Protein AF-A0A3N1UVJ3-F1 (afdb_monomer_lite)

Structure (mmCIF, N/CA/C/O backbone):
data_AF-A0A3N1UVJ3-F1
#
_entry.id   AF-A0A3N1UVJ3-F1
#
loop_
_atom_site.group_PDB
_atom_site.id
_atom_site.type_symbol
_atom_site.label_atom_id
_atom_site.label_alt_id
_atom_site.label_comp_id
_atom_site.label_asym_id
_atom_site.label_entity_id
_atom_site.label_seq_id
_atom_site.pdbx_PDB_ins_code
_atom_site.Cartn_x
_atom_site.Cartn_y
_atom_site.Cartn_z
_atom_site.occupancy
_atom_site.B_iso_or_equiv
_atom_site.auth_seq_id
_atom_site.auth_comp_id
_atom_site.auth_asym_id
_atom_site.auth_atom_id
_atom_site.pdbx_PDB_model_num
ATOM 1 N N . MET A 1 1 ? -18.067 5.896 21.127 1.00 50.38 1 MET A N 1
ATOM 2 C CA . MET A 1 1 ? -16.835 6.515 20.596 1.00 50.38 1 MET A CA 1
ATOM 3 C C . MET A 1 1 ? -16.595 6.245 19.097 1.00 50.38 1 MET A C 1
ATOM 5 O O . MET A 1 1 ? -15.830 6.985 18.511 1.00 50.38 1 MET A O 1
ATOM 9 N N . CYS A 1 2 ? -17.280 5.303 18.424 1.00 52.75 2 CYS A N 1
ATOM 10 C CA . CYS A 1 2 ? -17.025 5.007 16.994 1.00 52.75 2 CYS A CA 1
ATOM 11 C C . CYS A 1 2 ? -17.752 5.918 15.978 1.00 52.75 2 CYS A C 1
ATOM 13 O O . CYS A 1 2 ? -17.207 6.204 14.919 1.00 52.75 2 CYS A O 1
ATOM 15 N N . LEU A 1 3 ? -18.955 6.414 16.302 1.00 53.66 3 LEU A N 1
ATOM 16 C CA . LEU A 1 3 ? -19.773 7.203 15.361 1.00 53.66 3 LEU A CA 1
ATOM 17 C C . LEU A 1 3 ? -19.158 8.568 15.009 1.00 53.66 3 LEU A C 1
ATOM 19 O O . LEU A 1 3 ? -19.314 9.032 13.888 1.00 53.66 3 LEU A O 1
ATOM 23 N N . ALA A 1 4 ? -18.429 9.188 15.943 1.00 60.25 4 ALA A N 1
ATOM 24 C CA . ALA A 1 4 ? -17.778 10.482 15.721 1.00 60.25 4 ALA A CA 1
ATOM 25 C C . ALA A 1 4 ? -16.608 10.407 14.723 1.00 60.25 4 ALA A C 1
ATOM 27 O O . ALA A 1 4 ? -16.226 11.424 14.158 1.00 60.25 4 ALA A O 1
ATOM 28 N N . LEU A 1 5 ? -16.059 9.208 14.501 1.00 60.69 5 LEU A N 1
ATOM 29 C CA . LEU A 1 5 ? -14.969 8.964 13.558 1.00 60.69 5 LEU A CA 1
ATOM 30 C C . LEU A 1 5 ? -15.482 8.510 12.183 1.00 60.69 5 LEU A C 1
ATOM 32 O O . LEU A 1 5 ? -14.681 8.288 11.292 1.00 60.69 5 LEU A O 1
ATOM 36 N N . GLY A 1 6 ? -16.795 8.350 11.983 1.00 65.56 6 GLY A N 1
ATOM 37 C CA . GLY A 1 6 ? -17.347 7.872 10.709 1.00 65.56 6 GLY A CA 1
ATOM 38 C C . GLY A 1 6 ? -17.174 6.369 10.455 1.00 65.56 6 GLY A C 1
ATOM 39 O O . GLY A 1 6 ? -17.475 5.904 9.361 1.00 65.56 6 GLY A O 1
ATOM 40 N N . VAL A 1 7 ? -16.735 5.589 11.453 1.00 67.25 7 VAL A N 1
ATOM 41 C CA . VAL A 1 7 ? -16.675 4.122 11.353 1.00 67.25 7 VAL A CA 1
ATOM 42 C C . VAL A 1 7 ? -18.076 3.540 11.590 1.00 67.25 7 VAL A C 1
ATOM 44 O O . VAL A 1 7 ? -18.653 3.789 12.660 1.00 67.25 7 VAL A O 1
ATOM 47 N N . PRO A 1 8 ? -18.634 2.743 10.655 1.00 73.94 8 PRO A N 1
ATOM 48 C CA . PRO A 1 8 ? -19.898 2.053 10.873 1.00 73.94 8 PRO A CA 1
ATOM 49 C C . PRO A 1 8 ? -19.848 1.189 12.134 1.00 73.94 8 PRO A C 1
ATOM 51 O O . PRO A 1 8 ? -18.866 0.502 12.417 1.00 73.94 8 PRO A O 1
ATOM 54 N N . ARG A 1 9 ? -20.929 1.213 12.918 1.00 70.75 9 ARG A N 1
ATOM 55 C CA . ARG A 1 9 ? -20.984 0.512 14.208 1.00 70.75 9 ARG A CA 1
ATOM 56 C C . ARG A 1 9 ? -20.730 -0.994 14.072 1.00 70.75 9 ARG A C 1
ATOM 58 O O . ARG A 1 9 ? -19.986 -1.537 14.881 1.00 70.75 9 ARG A O 1
ATOM 65 N N . ALA A 1 10 ? -21.325 -1.634 13.066 1.00 75.56 10 ALA A N 1
ATOM 66 C CA . ALA A 1 10 ? -21.161 -3.066 12.821 1.00 75.56 10 ALA A CA 1
ATOM 67 C C . ALA A 1 10 ? -19.687 -3.426 12.572 1.00 75.56 10 ALA A C 1
ATOM 69 O O . ALA A 1 10 ? -19.167 -4.360 13.176 1.00 75.56 10 ALA A O 1
ATOM 70 N N . ASP A 1 11 ? -18.990 -2.621 11.771 1.00 73.62 11 ASP A N 1
ATOM 71 C CA . ASP A 1 11 ? -17.579 -2.837 11.462 1.00 73.62 11 ASP A CA 1
ATOM 72 C C . ASP A 1 11 ? -16.703 -2.662 12.701 1.00 73.62 11 ASP A C 1
ATOM 74 O O . ASP A 1 11 ? -15.803 -3.463 12.945 1.00 73.62 11 ASP A O 1
ATOM 78 N N . ALA A 1 12 ? -16.982 -1.646 13.523 1.00 74.38 12 ALA A N 1
ATOM 79 C CA . ALA A 1 12 ? -16.279 -1.465 14.787 1.00 74.38 12 ALA A CA 1
ATOM 80 C C . ALA A 1 12 ? -16.514 -2.646 15.747 1.00 74.38 12 ALA A C 1
ATOM 82 O O . ALA A 1 12 ? -15.580 -3.084 16.410 1.00 74.38 12 ALA A O 1
ATOM 83 N N . GLU A 1 13 ? -17.732 -3.189 15.812 1.00 80.12 13 GLU A N 1
ATOM 84 C CA . GLU A 1 13 ? -18.063 -4.342 16.660 1.00 80.12 13 GLU A CA 1
ATOM 85 C C . GLU A 1 13 ? -17.366 -5.634 16.201 1.00 80.12 13 GLU A C 1
ATOM 87 O O . GLU A 1 13 ? -16.903 -6.405 17.044 1.00 80.12 13 GLU A O 1
ATOM 92 N N . VAL A 1 14 ? -17.234 -5.855 14.888 1.00 81.50 14 VAL A N 1
ATOM 93 C CA . VAL A 1 14 ? -16.449 -6.974 14.336 1.00 81.50 14 VAL A CA 1
ATOM 94 C C . VAL A 1 14 ? -14.973 -6.826 14.702 1.00 81.50 14 VAL A C 1
ATOM 96 O O . VAL A 1 14 ? -14.395 -7.746 15.273 1.00 81.50 14 VAL A O 1
ATOM 99 N N . ARG A 1 15 ? -14.386 -5.646 14.476 1.00 78.06 15 ARG A N 1
ATOM 100 C CA . ARG A 1 15 ? -12.969 -5.378 14.782 1.00 78.06 15 ARG A CA 1
ATOM 101 C C . ARG A 1 15 ? -12.670 -5.518 16.273 1.00 78.06 15 ARG A C 1
ATOM 103 O O . ARG A 1 15 ? -11.661 -6.096 16.653 1.00 78.06 15 ARG A O 1
ATOM 110 N N . ILE A 1 16 ? -13.573 -5.036 17.132 1.00 80.75 16 ILE A N 1
ATOM 111 C CA . ILE A 1 16 ? -13.477 -5.233 18.584 1.00 80.75 16 ILE A CA 1
ATOM 112 C C . ILE A 1 16 ? -13.495 -6.725 18.918 1.00 80.75 16 ILE A C 1
ATOM 114 O O . ILE A 1 16 ? -12.726 -7.152 19.769 1.00 80.75 16 ILE A O 1
ATOM 118 N N . ARG A 1 17 ? -14.343 -7.529 18.263 1.00 82.62 17 ARG A N 1
ATOM 119 C CA . ARG A 1 17 ? -14.408 -8.979 18.497 1.00 82.62 17 ARG A CA 1
ATOM 120 C C . ARG A 1 17 ? -13.105 -9.687 18.127 1.00 82.62 17 ARG A C 1
ATOM 122 O O . ARG A 1 17 ? -12.733 -10.614 18.835 1.00 82.62 17 ARG A O 1
ATOM 129 N N . GLU A 1 18 ? -12.428 -9.257 17.069 1.00 79.19 18 GLU A N 1
ATOM 130 C CA . GLU A 1 18 ? -11.148 -9.834 16.635 1.00 79.19 18 GLU A CA 1
ATOM 131 C C . GLU A 1 18 ? -10.025 -9.589 17.647 1.00 79.19 18 GLU A C 1
ATOM 133 O O . GLU A 1 18 ? -9.237 -10.491 17.915 1.00 79.19 18 GLU A O 1
ATOM 138 N N . VAL A 1 19 ? -9.981 -8.401 18.259 1.00 76.06 19 VAL A N 1
ATOM 139 C CA . VAL A 1 19 ? -8.975 -8.070 19.286 1.00 76.06 19 VAL A CA 1
ATOM 140 C C . VAL A 1 19 ? -9.409 -8.447 20.704 1.00 76.06 19 VAL A C 1
ATOM 142 O O . VAL A 1 19 ? -8.599 -8.404 21.624 1.00 76.06 19 VAL A O 1
ATOM 145 N N . ARG A 1 20 ? -10.675 -8.837 20.895 1.00 77.25 20 ARG A N 1
ATOM 146 C CA . ARG A 1 20 ? -11.257 -9.159 22.204 1.00 77.25 20 ARG A CA 1
ATOM 147 C C . ARG A 1 20 ? -10.496 -10.233 22.989 1.00 77.25 20 ARG A C 1
ATOM 149 O O . ARG A 1 20 ? -10.374 -10.032 24.190 1.00 77.25 20 ARG A O 1
ATOM 156 N N . PRO A 1 21 ? -9.968 -11.314 22.381 1.00 81.19 21 PRO A N 1
ATOM 157 C CA . PRO A 1 21 ? -9.174 -12.297 23.121 1.00 81.19 21 PRO A CA 1
ATOM 158 C C . PRO A 1 21 ? -7.925 -11.703 23.782 1.00 81.19 21 PRO A C 1
ATOM 160 O O . PRO A 1 21 ? -7.468 -12.222 24.788 1.00 81.19 21 PRO A O 1
ATOM 163 N N . LEU A 1 22 ? -7.393 -10.600 23.247 1.00 73.06 22 LEU A N 1
ATOM 164 C CA . LEU A 1 22 ? -6.241 -9.911 23.826 1.00 73.06 22 LEU A CA 1
ATOM 165 C C . LEU A 1 22 ? -6.631 -9.063 25.046 1.00 73.06 22 LEU A C 1
ATOM 167 O O . LEU A 1 22 ? -5.762 -8.651 25.800 1.00 73.06 22 LEU A O 1
ATOM 171 N N . PHE A 1 23 ? -7.923 -8.778 25.253 1.00 75.94 23 PHE A N 1
ATOM 172 C CA . PHE A 1 23 ? -8.385 -8.036 26.429 1.00 75.94 23 PHE A CA 1
ATOM 173 C C . PHE A 1 23 ? -8.403 -8.876 27.700 1.00 75.94 23 PHE A C 1
ATOM 175 O O . PHE A 1 23 ? -8.315 -8.304 28.782 1.00 75.94 23 PHE A O 1
ATOM 182 N N . ASP A 1 24 ? -8.486 -10.202 27.573 1.00 76.62 24 ASP A N 1
ATOM 183 C CA . ASP A 1 24 ? -8.491 -11.121 28.715 1.00 76.62 24 ASP A CA 1
ATOM 184 C C . ASP A 1 24 ? -7.123 -11.158 29.436 1.00 76.62 24 ASP A C 1
ATOM 186 O O . ASP A 1 24 ? -7.015 -11.721 30.521 1.00 76.62 24 ASP A O 1
ATOM 190 N N . GLU A 1 25 ? -6.089 -10.535 28.855 1.00 76.81 25 GLU A N 1
ATOM 191 C CA . GLU A 1 25 ? -4.755 -10.373 29.447 1.00 76.81 25 GLU A CA 1
ATOM 192 C C . GLU A 1 25 ? -4.622 -9.126 30.342 1.00 76.81 25 GLU A C 1
ATOM 194 O O . GLU A 1 25 ? -3.589 -8.967 30.991 1.00 76.81 25 GLU A O 1
ATOM 199 N N . PHE A 1 26 ? -5.634 -8.248 30.386 1.00 79.00 26 PHE A N 1
ATOM 200 C CA . PHE A 1 26 ? -5.579 -6.988 31.135 1.00 79.00 26 PHE A CA 1
ATOM 201 C C . PHE A 1 26 ? -6.476 -6.998 32.375 1.00 79.00 26 PHE A C 1
ATOM 203 O O . PHE A 1 26 ? -7.628 -7.435 32.348 1.00 79.00 26 PHE A O 1
ATOM 210 N N . GLU A 1 27 ? -5.966 -6.422 33.457 1.00 81.25 27 GLU A N 1
ATOM 211 C CA . GLU A 1 27 ? -6.641 -6.305 34.742 1.00 81.25 27 GLU A CA 1
ATOM 212 C C . GLU A 1 27 ? -7.490 -5.028 34.856 1.00 81.25 27 GLU A C 1
ATOM 214 O O . GLU A 1 27 ? -7.340 -4.027 34.138 1.00 81.25 27 GLU A O 1
ATOM 219 N N . ALA A 1 28 ? -8.400 -5.030 35.832 1.00 75.50 28 ALA A N 1
ATOM 220 C CA . ALA A 1 28 ? -9.220 -3.866 36.144 1.00 75.50 28 ALA A CA 1
ATOM 221 C C . ALA A 1 28 ? -8.346 -2.675 36.590 1.00 75.50 28 ALA A C 1
ATOM 223 O O . ALA A 1 28 ? -7.827 -2.640 37.701 1.00 75.50 28 ALA A O 1
ATOM 224 N N . GLY A 1 29 ? -8.230 -1.662 35.728 1.00 77.19 29 GLY A N 1
ATOM 225 C CA . GLY A 1 29 ? -7.403 -0.471 35.968 1.00 77.19 29 GLY A CA 1
ATOM 226 C C . GLY A 1 29 ? -6.459 -0.146 34.812 1.00 77.19 29 GLY A C 1
ATOM 227 O O . GLY A 1 29 ? -6.060 1.005 34.663 1.00 77.19 29 GLY A O 1
ATOM 228 N N . GLU A 1 30 ? -6.202 -1.103 33.921 1.00 83.19 30 GLU A N 1
ATOM 229 C CA . GLU A 1 30 ? -5.231 -0.991 32.823 1.00 83.19 30 GLU A CA 1
ATOM 230 C C . GLU A 1 30 ? -5.811 -0.359 31.544 1.00 83.19 30 GLU A C 1
ATOM 232 O O . GLU A 1 30 ? -5.543 -0.771 30.415 1.00 83.19 30 GLU A O 1
ATOM 237 N N . LYS A 1 31 ? -6.629 0.685 31.709 1.00 79.19 31 LYS A N 1
ATOM 238 C CA . LYS A 1 31 ? -7.362 1.327 30.603 1.00 79.19 31 LYS A CA 1
ATOM 239 C C . LYS A 1 31 ? -6.440 1.896 29.522 1.00 79.19 31 LYS A C 1
ATOM 241 O O . LYS A 1 31 ? -6.789 1.838 28.344 1.00 79.19 31 LYS A O 1
ATOM 246 N N . ASP A 1 32 ? -5.279 2.410 29.913 1.00 80.38 32 ASP A N 1
ATOM 247 C CA . ASP A 1 32 ? -4.315 3.003 28.983 1.00 80.38 32 ASP A CA 1
ATOM 248 C C . ASP A 1 32 ? -3.635 1.940 28.111 1.00 80.38 32 ASP A C 1
ATOM 250 O O . ASP A 1 32 ? -3.426 2.162 26.918 1.00 80.38 32 ASP A O 1
ATOM 254 N N . LEU A 1 33 ? -3.368 0.752 28.665 1.00 80.00 33 LEU A N 1
ATOM 255 C CA . LEU A 1 33 ? -2.811 -0.370 27.908 1.00 80.00 33 LEU A CA 1
ATOM 256 C C . LEU A 1 33 ? -3.832 -0.934 26.916 1.00 80.00 33 LEU A C 1
ATOM 258 O O . LEU A 1 33 ? -3.494 -1.182 25.759 1.00 80.00 33 LEU A O 1
ATOM 262 N N . VAL A 1 34 ? -5.102 -1.035 27.317 1.00 79.25 34 VAL A N 1
ATOM 263 C CA . VAL A 1 34 ? -6.198 -1.416 26.413 1.00 79.25 34 VAL A CA 1
ATOM 264 C C . VAL A 1 34 ? -6.377 -0.382 25.296 1.00 79.25 34 VAL A C 1
ATOM 266 O O . VAL A 1 34 ? -6.559 -0.748 24.134 1.00 79.25 34 VAL A O 1
ATOM 269 N N . ALA A 1 35 ? -6.294 0.915 25.607 1.00 79.06 35 ALA A N 1
ATOM 270 C CA . ALA A 1 35 ? -6.357 1.976 24.603 1.00 79.06 35 ALA A CA 1
ATOM 271 C C . ALA A 1 35 ? -5.181 1.903 23.614 1.00 79.06 35 ALA A C 1
ATOM 273 O O . ALA A 1 35 ? -5.386 2.030 22.404 1.00 79.06 35 ALA A O 1
ATOM 274 N N . MET A 1 36 ? -3.968 1.639 24.110 1.00 79.62 36 MET A N 1
ATOM 275 C CA . MET A 1 36 ? -2.786 1.410 23.280 1.00 79.62 36 MET A CA 1
ATOM 276 C C . MET A 1 36 ? -2.972 0.188 22.373 1.00 79.62 36 MET A C 1
ATOM 278 O O . MET A 1 36 ? -2.730 0.281 21.171 1.00 79.62 36 MET A O 1
ATOM 282 N N . LEU A 1 37 ? -3.474 -0.928 22.906 1.00 80.25 37 LEU A N 1
ATOM 283 C CA . LEU A 1 37 ? -3.744 -2.136 22.130 1.00 80.25 37 LEU A CA 1
ATOM 284 C C . LEU A 1 37 ? -4.784 -1.888 21.032 1.00 80.25 37 LEU A C 1
ATOM 286 O O . LEU A 1 37 ? -4.583 -2.296 19.894 1.00 80.25 37 LEU A O 1
ATOM 290 N N . LEU A 1 38 ? -5.873 -1.180 21.340 1.00 79.25 38 LEU A N 1
ATOM 291 C CA . LEU A 1 38 ? -6.895 -0.794 20.361 1.00 79.25 38 LEU A CA 1
ATOM 292 C C . LEU A 1 38 ? -6.324 0.088 19.240 1.00 79.25 38 LEU A C 1
ATOM 294 O O . LEU A 1 38 ? -6.723 -0.050 18.079 1.00 79.25 38 LEU A O 1
ATOM 298 N N . ALA A 1 39 ? -5.390 0.981 19.578 1.00 77.38 39 ALA A N 1
ATOM 299 C CA . ALA A 1 39 ? -4.698 1.828 18.613 1.00 77.38 39 ALA A CA 1
ATOM 300 C C . ALA A 1 39 ? -3.734 1.018 17.728 1.00 77.38 39 ALA A C 1
ATOM 302 O O . ALA A 1 39 ? -3.761 1.169 16.505 1.00 77.38 39 ALA A O 1
ATOM 303 N N . CYS A 1 40 ? -2.942 0.120 18.322 1.00 74.25 40 CYS A N 1
ATOM 304 C CA . CYS A 1 40 ? -2.034 -0.792 17.619 1.00 74.25 40 CYS A CA 1
ATOM 305 C C . CYS A 1 40 ? -2.774 -1.832 16.768 1.00 74.25 40 CYS A C 1
ATOM 307 O O . CYS A 1 40 ? -2.317 -2.177 15.686 1.00 74.25 40 CYS A O 1
ATOM 309 N N . GLY A 1 41 ? -3.928 -2.308 17.232 1.00 72.81 41 GLY A N 1
ATOM 310 C CA . GLY A 1 41 ? -4.832 -3.189 16.492 1.00 72.81 41 GLY A CA 1
ATOM 311 C C . GLY A 1 41 ? -5.676 -2.450 15.455 1.00 72.81 41 GLY A C 1
ATOM 312 O O . GLY A 1 41 ? -6.446 -3.074 14.729 1.00 72.81 41 GLY A O 1
ATOM 313 N N . HIS A 1 42 ? -5.541 -1.122 15.369 1.00 76.94 42 HIS A N 1
ATOM 314 C CA . HIS A 1 42 ? -6.137 -0.295 14.323 1.00 76.94 42 HIS A CA 1
ATOM 315 C C . HIS A 1 42 ? -7.671 -0.392 14.241 1.00 76.94 42 HIS A C 1
ATOM 317 O O . HIS A 1 42 ? -8.274 -0.199 13.184 1.00 76.94 42 HIS A O 1
ATOM 323 N N . VAL A 1 43 ? -8.317 -0.646 15.384 1.00 76.56 43 VAL A N 1
ATOM 324 C CA . VAL A 1 43 ? -9.761 -0.919 15.492 1.00 76.56 43 VAL A CA 1
ATOM 325 C C . VAL A 1 43 ? -10.607 0.257 14.997 1.00 76.56 43 VAL A C 1
ATOM 327 O O . VAL A 1 43 ? -11.651 0.066 14.370 1.00 76.56 43 VAL A O 1
ATOM 330 N N . PHE A 1 44 ? -10.130 1.481 15.227 1.00 76.31 44 PHE A N 1
ATOM 331 C CA . PHE A 1 44 ? -10.843 2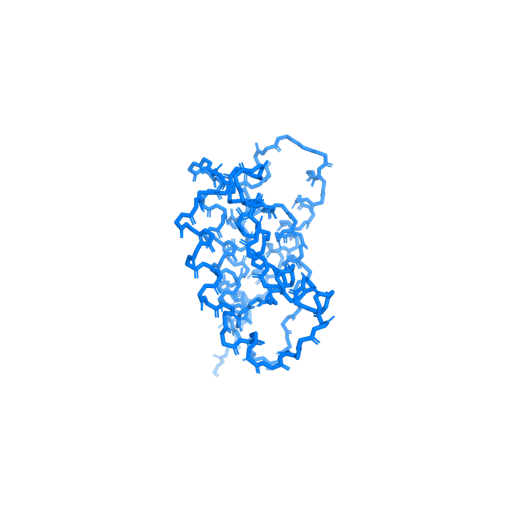.718 14.900 1.00 76.31 44 PHE A CA 1
ATOM 332 C C . PHE A 1 44 ? -10.342 3.415 13.628 1.00 76.31 44 PHE A C 1
ATOM 334 O O . PHE A 1 44 ? -10.645 4.587 13.420 1.00 76.31 44 PHE A O 1
ATOM 341 N N . VAL A 1 45 ? -9.590 2.718 12.768 1.00 77.38 45 VAL A N 1
ATOM 342 C CA . VAL A 1 45 ? -9.207 3.257 11.456 1.00 77.38 45 VAL A CA 1
ATOM 343 C C . VAL A 1 45 ? -10.434 3.351 10.548 1.00 77.38 45 VAL A C 1
ATOM 345 O O . VAL A 1 45 ? -11.209 2.400 10.424 1.00 77.38 45 VAL A O 1
ATOM 348 N N . VAL A 1 46 ? -10.610 4.509 9.917 1.00 77.25 46 VAL A N 1
ATOM 349 C CA . VAL A 1 46 ? -11.669 4.745 8.932 1.00 77.25 46 VAL A CA 1
ATOM 350 C C . VAL A 1 46 ? -11.162 4.291 7.575 1.00 77.25 46 VAL A C 1
ATOM 352 O O . VAL A 1 46 ? -10.117 4.755 7.118 1.00 77.25 46 VAL A O 1
ATOM 355 N N . ASP A 1 47 ? -11.901 3.386 6.944 1.00 81.00 47 ASP A N 1
ATOM 356 C CA . ASP A 1 47 ? -11.532 2.895 5.624 1.00 81.00 47 ASP A CA 1
ATOM 357 C C . ASP A 1 47 ? -11.819 3.984 4.590 1.00 81.00 47 ASP A C 1
ATOM 359 O O . ASP A 1 47 ? -12.917 4.546 4.536 1.00 81.00 47 ASP A O 1
ATOM 363 N N . ARG A 1 48 ? -10.820 4.299 3.769 1.00 84.69 48 ARG A N 1
ATOM 364 C CA . ARG A 1 48 ? -10.989 5.213 2.648 1.00 84.69 48 ARG A CA 1
ATOM 365 C C . ARG A 1 48 ? -11.626 4.451 1.496 1.00 84.69 48 ARG A C 1
ATOM 367 O O . ARG A 1 48 ? -11.104 3.429 1.054 1.00 84.69 48 ARG A O 1
ATOM 374 N N . VAL A 1 49 ? -12.725 4.987 0.973 1.00 85.62 49 VAL A N 1
ATOM 375 C CA . VAL A 1 49 ? -13.279 4.525 -0.302 1.00 85.62 49 VAL A CA 1
ATOM 376 C C . VAL A 1 49 ? -12.346 5.000 -1.410 1.00 85.62 49 VAL A C 1
ATOM 378 O O . VAL A 1 49 ? -12.095 6.199 -1.551 1.00 85.62 49 VAL A O 1
ATOM 381 N N . LEU A 1 50 ? -11.796 4.048 -2.153 1.00 87.88 50 LEU A N 1
ATOM 382 C CA . LEU A 1 50 ? -10.929 4.307 -3.293 1.00 87.88 50 LEU A CA 1
ATOM 383 C C . LEU A 1 50 ? -11.762 4.271 -4.574 1.00 87.88 50 LEU A C 1
ATOM 385 O O . LEU A 1 50 ? -12.777 3.581 -4.647 1.00 87.88 50 LEU A O 1
ATOM 389 N N . ASP A 1 51 ? -11.338 5.028 -5.579 1.00 90.69 51 ASP A N 1
ATOM 390 C CA . ASP A 1 51 ? -11.859 4.863 -6.931 1.00 90.69 51 ASP A CA 1
ATOM 391 C C . ASP A 1 51 ? -11.257 3.607 -7.586 1.00 90.69 51 ASP A C 1
ATOM 393 O O . ASP A 1 51 ? -10.342 2.979 -7.050 1.00 90.69 51 ASP A O 1
ATOM 397 N N . GLY A 1 52 ? -11.742 3.231 -8.772 1.00 92.69 52 GLY A N 1
ATOM 398 C CA . GLY A 1 52 ? -11.274 2.011 -9.441 1.00 92.69 52 GLY A CA 1
ATOM 399 C C . GLY A 1 52 ? -9.761 1.987 -9.713 1.00 92.69 52 GLY A C 1
ATOM 400 O O . GLY A 1 52 ? -9.155 0.915 -9.727 1.00 92.69 52 GLY A O 1
ATOM 401 N N . ARG A 1 53 ? -9.120 3.156 -9.887 1.00 93.44 53 ARG A N 1
ATOM 402 C CA . ARG A 1 53 ? -7.656 3.250 -10.010 1.00 93.44 53 ARG A CA 1
ATOM 403 C C . ARG A 1 53 ? -6.985 2.959 -8.670 1.00 93.44 53 ARG A C 1
ATOM 405 O O . ARG A 1 53 ? -6.077 2.130 -8.622 1.00 93.44 53 ARG A O 1
ATOM 412 N N . GLY A 1 54 ? -7.427 3.614 -7.601 1.00 92.75 54 GLY A N 1
ATOM 413 C CA . GLY A 1 54 ? -6.906 3.422 -6.254 1.00 92.75 54 GLY A CA 1
ATOM 414 C C . GLY A 1 54 ? -7.068 1.984 -5.769 1.00 92.75 54 GLY A C 1
ATOM 415 O O . GLY A 1 54 ? -6.129 1.427 -5.205 1.00 92.75 54 GLY A O 1
ATOM 416 N N . GLU A 1 55 ? -8.202 1.339 -6.050 1.00 94.19 55 GLU A N 1
ATOM 417 C CA . GLU A 1 55 ? -8.396 -0.084 -5.745 1.00 94.19 55 GLU A CA 1
ATOM 418 C C . GLU A 1 55 ? -7.396 -0.966 -6.492 1.00 94.19 55 GLU A C 1
ATOM 420 O O . GLU A 1 55 ? -6.749 -1.816 -5.885 1.00 94.19 55 GLU A O 1
ATOM 425 N N . ARG A 1 56 ? -7.172 -0.700 -7.781 1.00 96.25 56 ARG A N 1
ATOM 426 C CA . ARG A 1 56 ? -6.193 -1.453 -8.570 1.00 96.25 56 ARG A CA 1
ATOM 427 C C . ARG A 1 56 ? -4.766 -1.288 -8.049 1.00 96.25 56 ARG A C 1
ATOM 429 O O . ARG A 1 56 ? -4.019 -2.263 -7.995 1.00 96.25 56 ARG A O 1
ATOM 436 N N . ILE A 1 57 ? -4.378 -0.075 -7.656 1.00 96.19 57 ILE A N 1
ATOM 437 C CA . ILE A 1 57 ? -3.070 0.175 -7.036 1.00 96.19 57 ILE A CA 1
ATOM 438 C C . ILE A 1 57 ? -2.976 -0.576 -5.701 1.00 96.19 57 ILE A C 1
ATOM 440 O O . ILE A 1 57 ? -1.972 -1.238 -5.445 1.00 96.19 57 ILE A O 1
ATOM 444 N N . ARG A 1 58 ? -4.024 -0.526 -4.868 1.00 94.50 58 ARG A N 1
ATOM 445 C CA . ARG A 1 58 ? -4.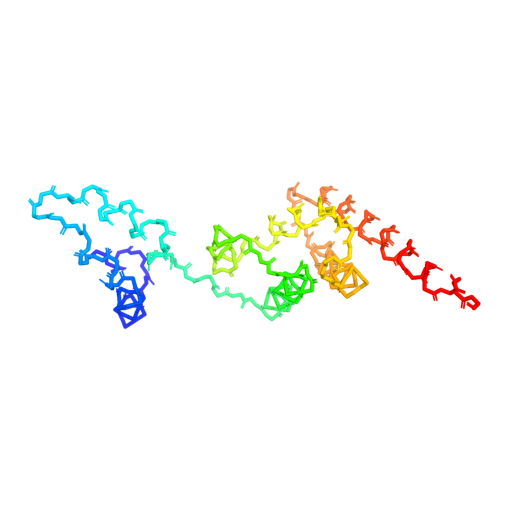091 -1.258 -3.595 1.00 94.50 58 ARG A CA 1
ATOM 446 C C . ARG A 1 58 ? -3.874 -2.758 -3.801 1.00 94.50 58 ARG A C 1
ATOM 448 O O . ARG A 1 58 ? -3.069 -3.342 -3.081 1.00 94.50 58 ARG A O 1
ATOM 455 N N . ASP A 1 59 ? -4.523 -3.354 -4.794 1.00 94.81 59 ASP A N 1
ATOM 456 C CA . ASP A 1 59 ? -4.418 -4.786 -5.091 1.00 94.81 59 ASP A CA 1
ATOM 457 C C . ASP A 1 59 ? -3.024 -5.175 -5.610 1.00 94.81 59 ASP A C 1
ATOM 459 O O . ASP A 1 59 ? -2.483 -6.222 -5.242 1.00 94.81 59 ASP A O 1
ATOM 463 N N . LEU A 1 60 ? -2.391 -4.315 -6.416 1.00 97.31 60 LEU A N 1
ATOM 464 C CA . LEU A 1 60 ? -1.005 -4.505 -6.861 1.00 97.31 60 LEU A CA 1
ATOM 465 C C . LEU A 1 60 ? -0.025 -4.431 -5.687 1.00 97.31 60 LEU A C 1
ATOM 467 O O . LEU A 1 60 ? 0.851 -5.284 -5.557 1.00 97.31 60 LEU A O 1
ATOM 471 N N . LEU A 1 61 ? -0.195 -3.455 -4.796 1.00 95.38 61 LEU A N 1
ATOM 472 C CA . LEU A 1 61 ? 0.631 -3.331 -3.595 1.00 95.38 61 LEU A CA 1
ATOM 473 C C . LEU A 1 61 ? 0.384 -4.495 -2.629 1.00 95.38 61 LEU A C 1
ATOM 475 O O . LEU A 1 61 ? 1.326 -5.000 -2.025 1.00 95.38 61 LEU A O 1
ATOM 479 N N . TRP A 1 62 ? -0.848 -4.990 -2.523 1.00 92.75 62 TRP A N 1
ATOM 480 C CA . TRP A 1 62 ? -1.144 -6.203 -1.765 1.00 92.75 62 TRP A CA 1
ATOM 481 C C . TRP A 1 62 ? -0.419 -7.417 -2.357 1.00 92.75 62 TRP A C 1
ATOM 483 O O . TRP A 1 62 ? 0.263 -8.147 -1.637 1.00 92.75 62 TRP A O 1
ATOM 493 N N . THR A 1 63 ? -0.490 -7.582 -3.681 1.00 94.06 63 THR A N 1
ATOM 494 C CA . THR A 1 63 ? 0.207 -8.640 -4.428 1.00 94.06 63 THR A CA 1
ATOM 495 C C . THR A 1 63 ? 1.715 -8.577 -4.206 1.00 94.06 63 THR A C 1
ATOM 497 O O . THR A 1 63 ? 2.330 -9.599 -3.902 1.00 94.06 63 THR A O 1
ATOM 500 N N . ALA A 1 64 ? 2.312 -7.383 -4.270 1.00 94.19 64 ALA A N 1
ATOM 501 C CA . ALA A 1 64 ? 3.717 -7.181 -3.939 1.00 94.19 64 ALA A CA 1
ATOM 502 C C . ALA A 1 64 ? 4.005 -7.615 -2.491 1.00 94.19 64 ALA A C 1
ATOM 504 O O . ALA A 1 64 ? 4.920 -8.396 -2.244 1.00 94.19 64 ALA A O 1
ATOM 505 N N . GLY A 1 65 ? 3.181 -7.207 -1.524 1.00 91.56 65 GLY A N 1
ATOM 506 C CA . GLY A 1 65 ? 3.303 -7.651 -0.134 1.00 91.56 65 GLY A CA 1
ATOM 507 C C . GLY A 1 65 ? 3.302 -9.178 0.006 1.00 91.56 65 GLY A C 1
ATOM 508 O O . GLY A 1 65 ? 4.179 -9.736 0.664 1.00 91.56 65 GLY A O 1
ATOM 509 N N . CYS A 1 66 ? 2.380 -9.874 -0.662 1.00 90.38 66 CYS A N 1
ATOM 510 C CA . CYS A 1 66 ? 2.344 -11.337 -0.689 1.00 90.38 66 CYS A CA 1
ATOM 511 C C . CYS A 1 66 ? 3.608 -11.937 -1.317 1.00 90.38 66 CYS A C 1
ATOM 513 O O . CYS A 1 66 ? 4.226 -12.812 -0.710 1.00 90.38 66 CYS A O 1
ATOM 515 N N . ALA A 1 67 ? 4.040 -11.430 -2.476 1.00 91.88 67 ALA A N 1
ATOM 516 C CA . ALA A 1 67 ? 5.253 -11.880 -3.155 1.00 91.88 67 ALA A CA 1
ATOM 517 C C . ALA A 1 67 ? 6.508 -11.666 -2.296 1.00 91.88 67 ALA A C 1
ATOM 519 O O . ALA A 1 67 ? 7.414 -12.492 -2.301 1.00 91.88 67 ALA A O 1
ATOM 520 N N . ARG A 1 68 ? 6.559 -10.610 -1.478 1.00 89.69 68 ARG A N 1
ATOM 521 C CA . ARG A 1 68 ? 7.647 -10.381 -0.515 1.00 89.69 68 ARG A CA 1
ATOM 522 C C . ARG A 1 68 ? 7.681 -11.415 0.627 1.00 89.69 68 ARG A C 1
ATOM 524 O O . ARG A 1 68 ? 8.710 -11.553 1.285 1.00 89.69 68 ARG A O 1
ATOM 531 N N . GLY A 1 69 ? 6.593 -12.155 0.856 1.00 87.25 69 GLY A N 1
ATOM 532 C CA . GLY A 1 69 ? 6.414 -13.048 2.007 1.00 87.25 69 GLY A CA 1
ATOM 533 C C . GLY A 1 69 ? 5.609 -12.424 3.152 1.00 87.25 69 GLY A C 1
ATOM 534 O O . GLY A 1 69 ? 5.744 -12.848 4.298 1.00 87.25 69 GLY A O 1
ATOM 535 N N . GLY A 1 70 ? 4.793 -11.413 2.849 1.00 82.38 70 GLY A N 1
ATOM 536 C CA . GLY A 1 70 ? 3.980 -10.656 3.795 1.00 82.38 70 GLY A CA 1
ATOM 537 C C . GLY A 1 70 ? 4.468 -9.219 3.983 1.00 82.38 70 GLY A C 1
ATOM 538 O O . GLY A 1 70 ? 5.520 -8.807 3.488 1.00 82.38 70 GLY A O 1
ATOM 539 N N . PHE A 1 71 ? 3.690 -8.444 4.733 1.00 76.00 71 PHE A N 1
ATOM 540 C CA . PHE A 1 71 ? 4.008 -7.068 5.105 1.00 76.00 71 PHE A CA 1
ATOM 541 C C . PHE A 1 71 ? 3.955 -6.900 6.631 1.00 76.00 71 PHE A C 1
ATOM 543 O O . PHE A 1 71 ? 3.231 -7.634 7.309 1.00 76.00 71 PHE A O 1
ATOM 550 N N . PRO A 1 72 ? 4.714 -5.945 7.200 1.00 71.50 72 PRO A N 1
ATOM 551 C CA . PRO A 1 72 ? 4.593 -5.592 8.610 1.00 71.50 72 PRO A CA 1
ATOM 552 C C . PRO A 1 72 ? 3.141 -5.265 8.978 1.00 71.50 72 PRO A C 1
ATOM 554 O O . PRO A 1 72 ? 2.500 -4.474 8.288 1.00 71.50 72 PRO A O 1
ATOM 557 N N . GLY A 1 73 ? 2.635 -5.809 10.092 1.00 67.12 73 GLY A N 1
ATOM 558 C CA . GLY A 1 73 ? 1.254 -5.573 10.547 1.00 67.12 73 GLY A CA 1
ATOM 559 C C . GLY A 1 73 ? 0.897 -4.086 10.697 1.00 67.12 73 GLY A C 1
ATOM 560 O O . GLY A 1 73 ? -0.229 -3.691 10.410 1.00 67.12 73 GLY A O 1
ATOM 561 N N . GLY A 1 74 ? 1.884 -3.237 11.005 1.00 72.94 74 GLY A N 1
ATOM 562 C CA . GLY A 1 74 ? 1.728 -1.777 11.049 1.00 72.94 74 GLY A CA 1
ATOM 563 C C . GLY A 1 74 ? 1.417 -1.103 9.702 1.00 72.94 74 GLY A C 1
ATOM 564 O O . GLY A 1 74 ? 1.168 0.098 9.679 1.00 72.94 74 GLY A O 1
ATOM 565 N N . MET A 1 75 ? 1.417 -1.841 8.585 1.00 79.88 75 MET A N 1
ATOM 566 C CA . MET A 1 75 ? 0.986 -1.347 7.270 1.00 79.88 75 MET A CA 1
ATOM 567 C C . MET A 1 75 ? -0.505 -1.562 6.996 1.00 79.88 75 MET A C 1
ATOM 569 O O . MET A 1 75 ? -1.040 -0.928 6.089 1.00 79.88 75 MET A O 1
ATOM 573 N N . ILE A 1 76 ? -1.195 -2.407 7.772 1.00 80.31 76 ILE A N 1
ATOM 574 C CA . ILE A 1 76 ? -2.641 -2.647 7.620 1.00 80.31 76 ILE A CA 1
ATOM 575 C C . ILE A 1 76 ? -3.446 -1.333 7.604 1.00 80.31 76 ILE A C 1
ATOM 577 O O . ILE A 1 76 ? -4.306 -1.190 6.734 1.00 80.31 76 ILE A O 1
ATOM 581 N N . PRO A 1 77 ? -3.164 -0.329 8.461 1.00 82.00 77 PRO A N 1
ATOM 582 C CA . PRO A 1 77 ? -3.845 0.961 8.392 1.00 82.00 77 PRO A CA 1
ATOM 583 C C . PRO A 1 77 ? -3.670 1.645 7.058 1.00 82.00 77 PRO A C 1
ATOM 585 O O . PRO A 1 77 ? -4.624 2.205 6.557 1.00 82.00 77 PRO A O 1
ATOM 588 N N . TRP A 1 78 ? -2.474 1.600 6.476 1.00 87.69 78 TRP A N 1
ATOM 589 C CA . TRP A 1 78 ? -2.172 2.332 5.251 1.00 87.69 78 TRP A CA 1
ATOM 590 C C . TRP A 1 78 ? -2.942 1.762 4.063 1.00 87.69 78 TRP A C 1
ATOM 592 O O . TRP A 1 78 ? -3.428 2.522 3.229 1.00 87.69 78 TRP A O 1
ATOM 602 N N . PHE A 1 79 ? -3.126 0.439 4.017 1.00 84.62 79 PHE A N 1
ATOM 603 C CA . PHE A 1 79 ? -3.990 -0.202 3.021 1.00 84.62 79 PHE A CA 1
ATOM 604 C C . PHE A 1 79 ? -5.456 0.207 3.191 1.00 84.62 79 PHE A C 1
ATOM 606 O O . PHE A 1 79 ? -6.169 0.390 2.205 1.00 84.62 79 PHE A O 1
ATOM 613 N N . ARG A 1 80 ? -5.893 0.381 4.441 1.00 83.00 80 ARG A N 1
ATOM 614 C CA . ARG A 1 80 ? -7.261 0.767 4.799 1.00 83.00 80 ARG A CA 1
ATOM 615 C C . ARG A 1 80 ? -7.548 2.243 4.547 1.00 83.00 80 ARG A C 1
ATOM 617 O O . ARG A 1 80 ? -8.590 2.574 3.998 1.00 83.00 80 ARG A O 1
ATOM 624 N N . THR A 1 81 ? -6.622 3.129 4.896 1.00 86.62 81 THR A N 1
ATOM 625 C CA . THR A 1 81 ? -6.743 4.580 4.705 1.00 86.62 81 THR A CA 1
ATOM 626 C C . THR A 1 81 ? -6.358 5.029 3.297 1.00 86.62 81 THR A C 1
ATOM 628 O O . THR A 1 81 ? -6.544 6.195 2.957 1.00 86.62 81 THR A O 1
ATOM 631 N N . GLY A 1 82 ? -5.853 4.125 2.450 1.00 87.44 82 GLY A N 1
ATOM 632 C CA . GLY A 1 82 ? -5.504 4.439 1.066 1.00 87.44 82 GLY A CA 1
ATOM 633 C C . GLY A 1 82 ? -4.220 5.257 0.923 1.00 87.44 82 GLY A C 1
ATOM 634 O O . GLY A 1 82 ? -4.114 6.078 0.017 1.00 87.44 82 GLY A O 1
ATOM 635 N N . GLU A 1 83 ? -3.242 5.042 1.802 1.00 91.69 83 GLU A N 1
ATOM 636 C CA . GLU A 1 83 ? -1.911 5.675 1.770 1.00 91.69 83 GLU A CA 1
ATOM 637 C C . GLU A 1 83 ? -1.008 4.977 0.735 1.00 91.69 83 GLU A C 1
ATOM 639 O O . GLU A 1 83 ? 0.078 4.476 1.038 1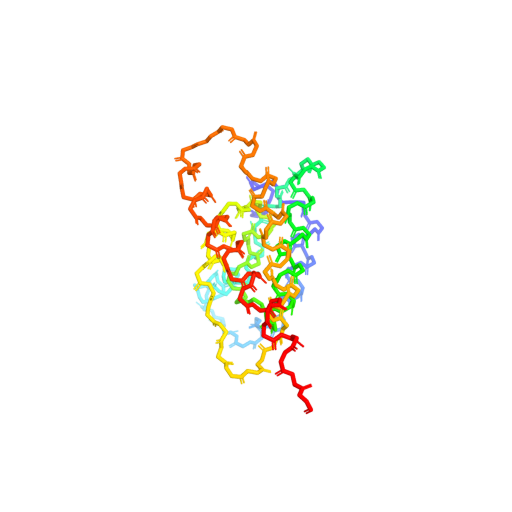.00 91.69 83 GLU A O 1
ATOM 644 N N . LEU A 1 84 ? -1.501 4.874 -0.502 1.00 93.88 84 LEU A N 1
ATOM 645 C CA . LEU A 1 84 ? -0.935 4.014 -1.545 1.00 93.88 84 LEU A CA 1
ATOM 646 C C . LEU A 1 84 ? 0.468 4.463 -1.964 1.00 93.88 84 LEU A C 1
ATOM 648 O O . LEU A 1 84 ? 1.370 3.631 -2.056 1.00 93.88 84 LEU A O 1
ATOM 652 N N . THR A 1 85 ? 0.682 5.772 -2.125 1.00 94.81 85 THR A N 1
ATOM 653 C CA . THR A 1 85 ? 2.002 6.358 -2.410 1.00 94.81 85 THR A CA 1
ATOM 654 C C . THR A 1 85 ? 3.012 6.000 -1.326 1.00 94.81 85 THR A C 1
ATOM 656 O O . THR A 1 85 ? 4.117 5.551 -1.618 1.00 94.81 85 THR A O 1
ATOM 659 N N . LYS A 1 86 ? 2.618 6.103 -0.053 1.00 93.56 86 LYS A N 1
ATOM 660 C CA . LYS A 1 86 ? 3.488 5.774 1.080 1.00 93.56 86 LYS A CA 1
ATOM 661 C C . LYS A 1 86 ? 3.874 4.296 1.103 1.00 93.56 86 LYS A C 1
ATOM 663 O O . LYS A 1 86 ? 5.037 3.968 1.340 1.00 93.56 86 LYS A O 1
ATOM 668 N N . ILE A 1 87 ? 2.915 3.405 0.842 1.00 94.50 87 ILE A N 1
ATOM 669 C CA . ILE A 1 87 ? 3.169 1.962 0.729 1.00 94.50 87 ILE A CA 1
ATOM 670 C C . ILE A 1 87 ? 4.139 1.688 -0.422 1.00 94.50 87 ILE A C 1
ATOM 672 O O . ILE A 1 87 ? 5.128 0.984 -0.224 1.00 94.50 87 ILE A O 1
ATOM 676 N N . PHE A 1 88 ? 3.885 2.273 -1.596 1.00 96.12 88 PHE A N 1
ATOM 677 C CA . PHE A 1 88 ? 4.743 2.132 -2.767 1.00 96.12 88 PHE A CA 1
ATOM 678 C C . PHE A 1 88 ? 6.180 2.579 -2.470 1.00 96.12 88 PHE A C 1
ATOM 680 O O . PHE A 1 88 ? 7.114 1.809 -2.675 1.00 96.12 88 PHE A O 1
ATOM 687 N N . LEU A 1 89 ? 6.377 3.773 -1.910 1.00 95.50 89 LEU A N 1
ATOM 688 C CA . LEU A 1 89 ? 7.714 4.288 -1.601 1.00 95.50 89 LEU A CA 1
ATOM 689 C C . LEU A 1 89 ? 8.450 3.444 -0.554 1.00 95.50 89 LEU A C 1
ATOM 691 O O . LEU A 1 89 ? 9.666 3.269 -0.648 1.00 95.50 89 LEU A O 1
ATOM 695 N N . LEU A 1 90 ? 7.732 2.882 0.423 1.00 93.19 90 LEU A N 1
ATOM 696 C CA . LEU A 1 90 ? 8.320 1.941 1.375 1.00 93.19 90 LEU A CA 1
ATOM 697 C C . LEU A 1 90 ? 8.754 0.647 0.674 1.00 93.19 90 LEU A C 1
ATOM 699 O O . LEU A 1 90 ? 9.847 0.132 0.916 1.00 93.19 90 LEU A O 1
ATOM 703 N N . PHE A 1 91 ? 7.905 0.108 -0.197 1.00 94.38 91 PHE A N 1
ATOM 704 C CA . PHE A 1 91 ? 8.196 -1.114 -0.938 1.00 94.38 91 PHE A CA 1
ATOM 705 C C . PHE A 1 91 ? 9.291 -0.925 -1.985 1.00 94.38 91 PHE A C 1
ATOM 707 O O . PHE A 1 91 ? 10.079 -1.846 -2.186 1.00 94.38 91 PHE A O 1
ATOM 714 N N . ALA A 1 92 ? 9.431 0.259 -2.576 1.00 95.19 92 ALA A N 1
ATOM 715 C CA . ALA A 1 92 ? 10.518 0.568 -3.500 1.00 95.19 92 ALA A CA 1
ATOM 716 C C . ALA A 1 92 ? 11.902 0.441 -2.835 1.00 95.19 92 ALA A C 1
ATOM 718 O O . ALA A 1 92 ? 12.888 0.180 -3.508 1.00 95.19 92 ALA A O 1
ATOM 719 N N . GLN A 1 93 ? 11.982 0.548 -1.506 1.00 92.25 93 GLN A N 1
ATOM 720 C CA . GLN A 1 93 ? 13.224 0.374 -0.744 1.00 92.25 93 GLN A CA 1
ATOM 721 C C . GLN A 1 93 ? 13.489 -1.088 -0.340 1.00 92.25 93 GLN A C 1
ATOM 723 O O . GLN A 1 93 ? 14.433 -1.375 0.402 1.00 92.25 93 GLN A O 1
ATOM 728 N N . THR A 1 94 ? 12.652 -2.030 -0.788 1.00 90.12 94 THR A N 1
ATOM 729 C CA . THR A 1 94 ? 12.771 -3.450 -0.439 1.00 90.12 94 THR A CA 1
ATOM 730 C C . THR A 1 94 ? 14.091 -4.026 -0.927 1.00 90.12 94 THR A C 1
ATOM 732 O O . THR A 1 94 ? 14.442 -3.927 -2.098 1.00 90.12 94 THR A O 1
ATOM 735 N N . ARG A 1 95 ? 14.790 -4.720 -0.027 1.00 87.00 95 ARG A N 1
ATOM 736 C CA . ARG A 1 95 ? 15.929 -5.572 -0.365 1.00 87.00 95 ARG A CA 1
ATOM 737 C C . ARG A 1 95 ? 15.552 -7.014 -0.074 1.00 87.00 95 ARG A C 1
ATOM 739 O O . ARG A 1 95 ? 15.172 -7.335 1.050 1.00 87.00 95 ARG A O 1
ATOM 746 N N . PHE A 1 96 ? 15.656 -7.867 -1.083 1.00 82.88 96 PHE A N 1
ATOM 747 C CA . PHE A 1 96 ? 15.505 -9.306 -0.909 1.00 82.88 96 PHE A CA 1
ATOM 748 C C . PHE A 1 96 ? 16.813 -9.879 -0.363 1.00 82.88 96 PHE A C 1
ATOM 750 O O . PHE A 1 96 ? 17.873 -9.647 -0.938 1.00 82.88 96 PHE A O 1
ATOM 757 N N . GLN A 1 97 ? 16.737 -10.599 0.756 1.00 71.38 97 GLN A N 1
ATOM 758 C CA . GLN A 1 97 ? 17.849 -11.386 1.287 1.00 71.38 97 GLN A CA 1
ATOM 759 C C . GLN A 1 97 ? 17.592 -12.863 0.969 1.00 71.38 97 GLN A C 1
ATOM 761 O O . GLN A 1 97 ? 16.541 -13.397 1.326 1.00 71.38 97 GLN A O 1
ATOM 766 N N . ASP A 1 98 ? 18.530 -13.471 0.242 1.00 61.94 98 ASP A N 1
ATOM 767 C CA . ASP A 1 98 ? 18.759 -14.908 0.042 1.00 61.94 98 ASP A CA 1
ATOM 768 C C . ASP A 1 98 ? 17.524 -15.827 0.133 1.00 61.94 98 ASP A C 1
ATOM 770 O O . ASP A 1 98 ? 17.368 -16.637 1.047 1.00 61.94 98 ASP A O 1
ATOM 774 N N . GLY A 1 99 ? 16.658 -15.738 -0.883 1.00 64.38 99 GLY A N 1
ATOM 775 C CA . GLY A 1 99 ? 15.737 -16.821 -1.254 1.00 64.38 99 GLY A CA 1
ATOM 776 C C . GLY A 1 99 ? 14.348 -16.814 -0.614 1.00 64.38 99 GLY A C 1
ATOM 777 O O . GLY A 1 99 ? 13.598 -17.766 -0.823 1.00 64.38 99 GLY A O 1
ATOM 778 N N . ARG A 1 100 ? 13.965 -15.774 0.138 1.00 73.31 100 ARG A N 1
ATOM 779 C CA . ARG A 1 100 ? 12.571 -15.608 0.593 1.00 73.31 100 ARG A CA 1
ATOM 780 C C . ARG A 1 100 ? 11.755 -14.737 -0.357 1.00 73.31 100 ARG A C 1
ATOM 782 O O . ARG A 1 100 ? 12.225 -13.702 -0.821 1.00 73.31 100 ARG A O 1
ATOM 789 N N . GLY A 1 101 ? 10.505 -15.145 -0.566 1.00 84.31 101 GLY A N 1
ATOM 790 C CA . GLY A 1 101 ? 9.572 -14.467 -1.458 1.00 84.31 101 GLY A CA 1
ATOM 791 C C . GLY A 1 101 ? 9.865 -14.721 -2.937 1.00 84.31 101 GLY A C 1
ATOM 792 O O . GLY A 1 101 ? 10.683 -15.562 -3.304 1.00 84.31 101 GLY A O 1
ATOM 793 N N . SER A 1 102 ? 9.178 -13.968 -3.781 1.00 90.06 102 SER A N 1
ATOM 794 C CA . SER A 1 102 ? 9.253 -13.996 -5.233 1.00 90.06 102 SER A CA 1
ATOM 795 C C . SER A 1 102 ? 9.637 -12.597 -5.727 1.00 90.06 102 SER A C 1
ATOM 797 O O . SER A 1 102 ? 8.763 -11.772 -6.008 1.00 90.06 102 SER A O 1
ATOM 799 N N . PRO A 1 103 ? 10.947 -12.277 -5.795 1.00 91.69 103 PRO A N 1
ATOM 800 C CA . PRO A 1 103 ? 11.406 -10.979 -6.282 1.00 91.69 103 PRO A CA 1
ATOM 801 C C . PRO A 1 103 ? 10.853 -10.601 -7.668 1.00 91.69 103 PRO A C 1
ATOM 803 O O . PRO A 1 103 ? 10.448 -9.451 -7.825 1.00 91.69 103 PRO A O 1
ATOM 806 N N . PRO A 1 104 ? 10.771 -11.510 -8.665 1.00 92.81 104 PRO A N 1
ATOM 807 C CA . PRO A 1 104 ? 10.204 -11.164 -9.968 1.00 92.81 104 PRO A CA 1
ATOM 808 C C . PRO A 1 104 ? 8.745 -10.695 -9.888 1.00 92.81 104 PRO A C 1
ATOM 810 O O . PRO A 1 104 ? 8.412 -9.650 -10.442 1.00 92.81 104 PRO A O 1
ATOM 813 N N . GLU A 1 105 ? 7.885 -11.423 -9.167 1.00 93.31 105 GLU A N 1
ATOM 814 C CA . GLU A 1 105 ? 6.469 -11.057 -9.010 1.00 93.31 105 GLU A CA 1
ATOM 815 C C . GLU A 1 105 ? 6.308 -9.763 -8.209 1.00 93.31 105 GLU A C 1
ATOM 817 O O . GLU A 1 105 ? 5.492 -8.912 -8.563 1.00 93.31 105 GLU A O 1
ATOM 822 N N . PHE A 1 106 ? 7.131 -9.579 -7.171 1.00 95.31 106 PHE A N 1
ATOM 823 C CA . PHE A 1 106 ? 7.170 -8.345 -6.395 1.00 95.31 106 PHE A CA 1
ATOM 824 C C . PHE A 1 106 ? 7.480 -7.136 -7.279 1.00 95.31 106 PHE A C 1
ATOM 826 O O . PHE A 1 106 ? 6.714 -6.173 -7.301 1.00 95.31 106 PHE A O 1
ATOM 833 N N . TRP A 1 107 ? 8.590 -7.179 -8.021 1.00 95.81 107 TRP A N 1
ATOM 834 C CA . TRP A 1 107 ? 9.023 -6.037 -8.822 1.00 95.81 107 TRP A CA 1
ATOM 835 C C . TRP A 1 107 ? 8.096 -5.785 -10.011 1.00 95.81 107 TRP A C 1
ATOM 837 O O . TRP A 1 107 ? 7.864 -4.627 -10.342 1.00 95.81 107 TRP A O 1
ATOM 847 N N . ALA A 1 108 ? 7.494 -6.825 -10.598 1.00 96.81 108 ALA A N 1
ATOM 848 C CA . ALA A 1 108 ? 6.469 -6.662 -11.628 1.00 96.81 108 ALA A CA 1
ATOM 849 C C . ALA A 1 108 ? 5.240 -5.903 -11.097 1.00 96.81 108 ALA A C 1
ATOM 851 O O . ALA A 1 108 ? 4.815 -4.918 -11.702 1.00 96.81 108 ALA A O 1
ATOM 852 N N . ALA A 1 109 ? 4.713 -6.304 -9.934 1.00 97.62 109 ALA A N 1
ATOM 853 C CA . ALA A 1 109 ? 3.588 -5.618 -9.301 1.00 97.62 109 ALA A CA 1
ATOM 854 C C . ALA A 1 109 ? 3.937 -4.166 -8.925 1.00 97.62 109 ALA A C 1
ATOM 856 O O . ALA A 1 109 ? 3.133 -3.258 -9.147 1.00 97.62 109 ALA A O 1
ATOM 857 N N . MET A 1 110 ? 5.153 -3.936 -8.420 1.00 97.81 110 MET A N 1
ATOM 858 C CA . MET A 1 110 ? 5.659 -2.600 -8.101 1.00 97.81 110 MET A CA 1
ATOM 859 C C . MET A 1 110 ? 5.759 -1.700 -9.334 1.00 97.81 110 MET A C 1
ATOM 861 O O . MET A 1 110 ? 5.330 -0.553 -9.268 1.00 97.81 110 MET A O 1
ATOM 865 N N . VAL A 1 111 ? 6.258 -2.200 -10.469 1.00 98.31 111 VAL A N 1
ATOM 866 C CA . VAL A 1 111 ? 6.318 -1.418 -11.715 1.00 98.31 111 VAL A CA 1
ATOM 867 C C . VAL A 1 111 ? 4.920 -0.977 -12.142 1.00 98.31 111 VAL A C 1
ATOM 869 O O . VAL A 1 111 ? 4.698 0.215 -12.338 1.00 98.31 111 VAL A O 1
ATOM 872 N N . THR A 1 112 ? 3.953 -1.896 -12.205 1.00 98.25 112 THR A N 1
ATOM 873 C CA . THR A 1 112 ? 2.584 -1.541 -12.609 1.00 98.25 112 THR A CA 1
ATOM 874 C C . THR A 1 112 ? 1.921 -0.575 -11.622 1.00 98.25 112 THR A C 1
ATOM 876 O O . THR A 1 112 ? 1.213 0.340 -12.039 1.00 98.25 112 THR A O 1
ATOM 879 N N . ALA A 1 113 ? 2.153 -0.732 -10.314 1.00 97.62 113 ALA A N 1
ATOM 880 C CA . ALA A 1 113 ? 1.631 0.197 -9.312 1.00 97.62 113 ALA A CA 1
ATOM 881 C C . ALA A 1 113 ? 2.241 1.600 -9.468 1.00 97.62 113 ALA A C 1
ATOM 883 O O . ALA A 1 113 ? 1.514 2.591 -9.446 1.00 97.62 113 ALA A O 1
ATOM 884 N N . GLY A 1 114 ? 3.559 1.678 -9.668 1.00 97.31 114 GLY A N 1
ATOM 885 C CA . GLY A 1 114 ? 4.277 2.934 -9.876 1.00 97.31 114 GLY A CA 1
ATOM 886 C C . GLY A 1 114 ? 3.844 3.655 -11.152 1.00 97.31 114 GLY A C 1
ATOM 887 O O . GLY A 1 114 ? 3.679 4.868 -11.130 1.00 97.31 114 GLY A O 1
ATOM 888 N N . GLU A 1 115 ? 3.580 2.927 -12.239 1.00 97.69 115 GLU A N 1
ATOM 889 C CA . GLU A 1 115 ? 3.055 3.502 -13.486 1.00 97.69 115 GLU A CA 1
ATOM 890 C C . GLU A 1 115 ? 1.677 4.136 -13.301 1.00 97.69 115 GLU A C 1
ATOM 892 O O . GLU A 1 115 ? 1.417 5.211 -13.834 1.00 97.69 115 GLU A O 1
ATOM 897 N N . LEU A 1 116 ? 0.803 3.503 -12.514 1.00 96.69 116 LEU A N 1
ATOM 898 C CA . LEU A 1 116 ? -0.499 4.078 -12.187 1.00 96.69 116 LEU A CA 1
ATOM 899 C C . LEU A 1 116 ? -0.359 5.312 -11.281 1.00 96.69 116 LEU A C 1
ATOM 901 O O . LEU A 1 116 ? -1.053 6.301 -11.505 1.00 96.69 116 LEU A O 1
ATOM 905 N N . LEU A 1 117 ? 0.543 5.286 -10.297 1.00 95.25 117 LEU A N 1
ATOM 906 C CA . LEU A 1 117 ? 0.791 6.420 -9.396 1.00 95.25 117 LEU A CA 1
ATOM 907 C C . LEU A 1 117 ? 1.433 7.624 -10.103 1.00 95.25 117 LEU A C 1
ATOM 909 O O . LEU A 1 117 ? 1.109 8.765 -9.783 1.00 95.25 117 LEU A O 1
ATOM 913 N N . ALA A 1 118 ? 2.296 7.377 -11.089 1.00 93.75 118 ALA A N 1
ATOM 914 C CA . ALA A 1 118 ? 2.962 8.416 -11.875 1.00 93.75 118 ALA A CA 1
ATOM 915 C C . ALA A 1 118 ? 2.014 9.170 -12.830 1.00 93.75 118 ALA A C 1
ATOM 917 O O . ALA A 1 118 ? 2.428 10.117 -13.491 1.00 93.75 118 ALA A O 1
ATOM 918 N N . THR A 1 119 ? 0.751 8.737 -12.947 1.00 89.06 119 THR A N 1
ATOM 919 C CA . THR A 1 119 ? -0.263 9.424 -13.769 1.00 89.06 119 THR A CA 1
ATOM 920 C C . THR A 1 119 ? -0.992 10.543 -13.024 1.00 89.06 119 THR A C 1
ATOM 922 O O . THR A 1 119 ? -1.755 11.285 -13.642 1.00 89.06 119 THR A O 1
ATOM 925 N N . GLU A 1 120 ? -0.793 10.660 -11.709 1.00 80.94 120 GLU A N 1
ATOM 926 C CA . GLU A 1 120 ? -1.350 11.743 -10.899 1.00 80.94 120 GLU A CA 1
ATOM 927 C C . GLU A 1 120 ? -0.372 12.917 -10.797 1.00 80.94 120 GLU A C 1
ATOM 929 O O . GLU A 1 120 ? 0.835 12.724 -10.732 1.00 80.94 120 GLU A O 1
ATOM 934 N N . ASP A 1 121 ? -0.884 14.140 -10.691 1.00 76.81 121 ASP A N 1
ATOM 935 C CA . ASP A 1 121 ? -0.077 15.276 -10.245 1.00 76.81 121 ASP A CA 1
ATOM 936 C C . ASP A 1 121 ? -0.119 15.346 -8.710 1.00 76.81 121 ASP A C 1
ATOM 938 O O . ASP A 1 121 ? -1.188 15.268 -8.100 1.00 76.81 121 ASP A O 1
ATOM 942 N N . GLY A 1 122 ? 1.037 15.488 -8.059 1.00 79.81 122 GLY A N 1
ATOM 943 C CA . GLY A 1 122 ? 1.137 15.494 -6.597 1.00 79.81 122 GLY A CA 1
ATOM 944 C C . GLY A 1 122 ? 2.510 15.933 -6.090 1.00 79.81 122 GLY A C 1
ATOM 945 O O . GLY A 1 122 ? 3.477 15.969 -6.848 1.00 79.81 122 GLY A O 1
ATOM 946 N N . SER A 1 123 ? 2.602 16.267 -4.798 1.00 84.06 123 SER A N 1
ATOM 947 C CA . SER A 1 123 ? 3.860 16.705 -4.170 1.00 84.06 123 SER A CA 1
ATOM 948 C C . SER A 1 123 ? 4.960 15.648 -4.231 1.00 84.06 123 SER A C 1
ATOM 950 O O . SER A 1 123 ? 6.129 16.002 -4.324 1.00 84.06 123 SER A O 1
ATOM 952 N N . ASP A 1 124 ? 4.568 14.374 -4.232 1.00 89.31 124 ASP A N 1
ATOM 953 C CA . ASP A 1 124 ? 5.474 13.232 -4.077 1.00 89.31 124 ASP A CA 1
ATOM 954 C C . ASP A 1 124 ? 5.865 12.613 -5.435 1.00 89.31 124 ASP A C 1
ATOM 956 O O . ASP A 1 124 ? 6.376 11.494 -5.510 1.00 89.31 124 ASP A O 1
ATOM 960 N N . GLN A 1 125 ? 5.571 13.297 -6.548 1.00 92.75 125 GLN A N 1
ATOM 961 C CA . GLN A 1 125 ? 5.751 12.738 -7.893 1.00 92.75 125 GLN A CA 1
ATOM 962 C C . GLN A 1 125 ? 7.217 12.500 -8.262 1.00 92.75 125 GLN A C 1
ATOM 964 O O . GLN A 1 125 ? 7.530 11.560 -9.000 1.00 92.75 125 GLN A O 1
ATOM 969 N N . ALA A 1 126 ? 8.134 13.302 -7.719 1.00 93.94 126 ALA A N 1
ATOM 970 C CA . ALA A 1 126 ? 9.563 13.083 -7.908 1.00 93.94 126 ALA A CA 1
ATOM 971 C C . ALA A 1 126 ? 10.004 11.762 -7.256 1.00 93.94 126 ALA A C 1
ATOM 973 O O . ALA A 1 126 ? 10.705 10.958 -7.877 1.00 93.94 126 ALA A O 1
ATOM 974 N N . GLU A 1 127 ? 9.543 11.501 -6.034 1.00 96.12 127 GLU A N 1
ATOM 975 C CA . GLU A 1 127 ? 9.809 10.275 -5.292 1.00 96.12 127 GLU A CA 1
ATOM 976 C C . GLU A 1 127 ? 9.145 9.063 -5.949 1.00 96.12 127 GLU A C 1
ATOM 978 O O . GLU A 1 127 ? 9.780 8.013 -6.068 1.00 96.12 127 GLU A O 1
ATOM 983 N N . VAL A 1 128 ? 7.899 9.198 -6.420 1.00 96.75 128 VAL A N 1
ATOM 984 C CA . VAL A 1 128 ? 7.190 8.136 -7.156 1.00 96.75 128 VAL A CA 1
ATOM 985 C C . VAL A 1 128 ? 7.951 7.762 -8.423 1.00 96.75 128 VAL A C 1
ATOM 987 O O . VAL A 1 128 ? 8.201 6.579 -8.660 1.00 96.75 128 VAL A O 1
ATOM 990 N N . THR A 1 129 ? 8.391 8.755 -9.197 1.00 96.69 129 THR A N 1
ATOM 991 C CA . THR A 1 129 ? 9.182 8.534 -10.414 1.00 96.69 129 THR A CA 1
ATOM 992 C C . THR A 1 129 ? 10.494 7.820 -10.092 1.00 96.69 129 THR A C 1
ATOM 994 O O . THR A 1 129 ? 10.824 6.812 -10.718 1.00 96.69 129 THR A O 1
ATOM 997 N N . ALA A 1 130 ? 11.223 8.277 -9.070 1.00 96.69 130 ALA A N 1
ATOM 998 C CA . ALA A 1 130 ? 12.464 7.634 -8.644 1.00 96.69 130 ALA A CA 1
ATOM 999 C C . ALA A 1 130 ? 12.241 6.181 -8.177 1.00 96.69 130 ALA A C 1
ATOM 1001 O O . ALA A 1 130 ? 13.016 5.286 -8.525 1.00 96.69 130 ALA A O 1
ATOM 1002 N N . GLY A 1 131 ? 11.165 5.924 -7.426 1.00 97.06 131 GLY A N 1
ATOM 1003 C CA . GLY A 1 131 ? 10.782 4.583 -6.981 1.00 97.06 131 GLY A CA 1
ATOM 1004 C C . GLY A 1 131 ? 10.388 3.654 -8.133 1.00 97.06 131 GLY A C 1
ATOM 1005 O O . GLY A 1 131 ? 10.734 2.468 -8.120 1.00 97.06 131 GLY A O 1
ATOM 1006 N N . LEU A 1 132 ? 9.712 4.183 -9.156 1.00 97.62 132 LEU A N 1
ATOM 1007 C CA . LEU A 1 132 ? 9.351 3.442 -10.364 1.00 97.62 132 LEU A CA 1
ATOM 1008 C C . LEU A 1 132 ? 10.597 3.050 -11.167 1.00 97.62 132 LEU A C 1
ATOM 1010 O O . LEU A 1 132 ? 10.753 1.880 -11.517 1.00 97.62 132 LEU A O 1
ATOM 1014 N N . GLU A 1 133 ? 11.518 3.983 -11.397 1.00 97.38 133 GLU A N 1
ATOM 1015 C CA . GLU A 1 133 ? 12.775 3.701 -12.103 1.00 97.38 133 GLU A CA 1
ATOM 1016 C C . GLU A 1 133 ? 13.641 2.676 -11.359 1.00 97.38 133 GLU A C 1
ATOM 1018 O O . GLU A 1 133 ? 14.202 1.750 -11.961 1.00 97.38 133 GLU A O 1
ATOM 1023 N N . HIS A 1 134 ? 13.686 2.762 -10.026 1.00 96.25 134 HIS A N 1
ATOM 1024 C CA . HIS A 1 134 ? 14.330 1.735 -9.213 1.00 96.25 134 HIS A CA 1
ATOM 1025 C C . HIS A 1 134 ? 13.670 0.361 -9.404 1.00 96.25 134 HIS A C 1
ATOM 1027 O O . HIS A 1 134 ? 14.359 -0.632 -9.645 1.00 96.25 134 HIS A O 1
ATOM 1033 N N . SER A 1 135 ? 12.336 0.306 -9.362 1.00 96.25 135 SER A N 1
ATOM 1034 C CA . SER A 1 135 ? 11.571 -0.935 -9.535 1.00 96.25 135 SER A CA 1
ATOM 1035 C C . SER A 1 135 ? 11.796 -1.565 -10.915 1.00 96.25 135 SER A C 1
ATOM 1037 O O . SER A 1 135 ? 11.988 -2.777 -11.011 1.00 96.25 135 SER A O 1
ATOM 1039 N N . ARG A 1 136 ? 11.857 -0.752 -11.981 1.00 96.56 136 ARG A N 1
ATOM 1040 C CA . ARG A 1 136 ? 12.180 -1.194 -13.353 1.00 96.56 136 ARG A CA 1
ATOM 1041 C C . ARG A 1 136 ? 13.582 -1.790 -13.448 1.00 96.56 136 ARG A C 1
ATOM 1043 O O . ARG A 1 136 ? 13.775 -2.849 -14.054 1.00 96.56 136 ARG A O 1
ATOM 1050 N N . THR A 1 137 ? 14.552 -1.140 -12.808 1.00 95.19 137 THR A N 1
ATOM 1051 C CA . THR A 1 137 ? 15.935 -1.627 -12.742 1.00 95.19 137 THR A CA 1
ATOM 1052 C C . THR A 1 137 ? 15.988 -3.002 -12.073 1.00 95.19 137 THR A C 1
ATOM 1054 O O . THR A 1 137 ? 16.549 -3.941 -12.638 1.00 95.19 137 THR A O 1
ATOM 1057 N N . GLN A 1 138 ? 15.334 -3.156 -10.917 1.00 93.50 138 GLN A N 1
ATOM 1058 C CA . GLN A 1 138 ? 15.273 -4.429 -10.195 1.00 93.50 138 GLN A CA 1
ATOM 1059 C C . GLN A 1 138 ? 14.567 -5.524 -11.005 1.00 93.50 138 GLN A C 1
ATOM 1061 O O . GLN A 1 138 ? 15.104 -6.625 -11.139 1.00 93.50 138 GLN A O 1
ATOM 1066 N N . ALA A 1 139 ? 13.413 -5.225 -11.612 1.00 92.00 139 ALA A N 1
ATOM 1067 C CA . ALA A 1 139 ? 12.689 -6.173 -12.461 1.00 92.00 139 ALA A CA 1
ATOM 1068 C C . ALA A 1 139 ? 13.577 -6.720 -13.593 1.00 92.00 139 ALA A C 1
ATOM 1070 O O . ALA A 1 139 ? 13.582 -7.923 -13.860 1.00 92.00 139 ALA A O 1
ATOM 1071 N N . THR A 1 140 ? 14.397 -5.859 -14.201 1.00 90.88 140 THR A N 1
ATOM 1072 C CA . THR A 1 140 ? 15.336 -6.250 -15.262 1.00 90.88 140 THR A CA 1
ATOM 1073 C C . THR A 1 140 ? 16.463 -7.139 -14.729 1.00 90.88 140 THR A C 1
ATOM 1075 O O . THR A 1 140 ? 16.797 -8.157 -15.343 1.00 90.88 140 THR A O 1
ATOM 1078 N N . SER A 1 141 ? 17.031 -6.806 -13.564 1.00 86.69 141 SER A N 1
ATOM 1079 C CA . SER A 1 141 ? 18.077 -7.611 -12.918 1.00 86.69 141 SER A CA 1
ATOM 1080 C C . SER A 1 141 ? 17.604 -9.034 -12.598 1.00 86.69 141 SER A C 1
ATOM 1082 O O . SER A 1 141 ? 18.322 -9.997 -12.872 1.00 86.69 141 SER A O 1
ATOM 1084 N N . PHE A 1 142 ? 16.378 -9.191 -12.089 1.00 79.94 142 PHE A N 1
ATOM 1085 C CA . PHE A 1 142 ? 15.804 -10.509 -11.796 1.00 79.94 142 PHE A CA 1
ATOM 1086 C C . PHE A 1 142 ? 15.305 -11.252 -13.046 1.00 79.94 142 PHE A C 1
ATOM 1088 O O . PHE A 1 142 ? 15.386 -12.479 -13.088 1.00 79.94 142 PHE A O 1
ATOM 1095 N N . GLY A 1 143 ? 14.860 -10.537 -14.085 1.00 64.75 143 GLY A N 1
ATOM 1096 C CA . GLY A 1 143 ? 14.516 -11.128 -15.383 1.00 64.75 143 GLY A CA 1
ATOM 1097 C C . GLY A 1 143 ? 15.731 -11.713 -16.112 1.00 64.75 143 GLY A C 1
ATOM 1098 O O . GLY A 1 143 ? 15.652 -12.798 -16.683 1.00 64.75 143 GLY A O 1
ATOM 1099 N N . THR A 1 144 ? 16.883 -11.043 -16.020 1.00 59.00 144 THR A N 1
ATOM 1100 C CA . THR A 1 144 ? 18.137 -11.487 -16.657 1.00 59.00 144 THR A CA 1
ATOM 1101 C C . THR A 1 144 ? 18.776 -12.657 -15.898 1.00 59.00 144 THR A C 1
ATOM 1103 O O . THR A 1 144 ? 19.291 -13.592 -16.509 1.00 59.00 144 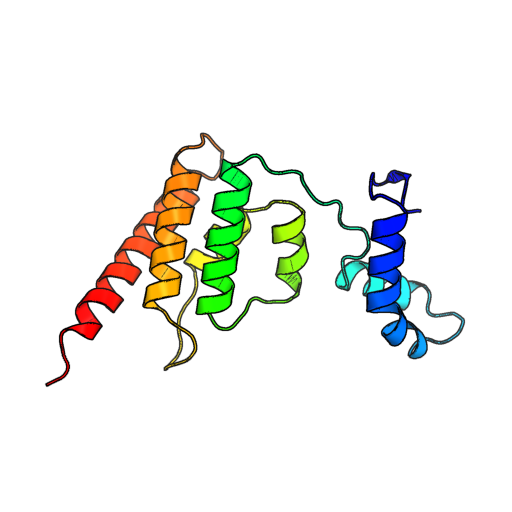THR A O 1
ATOM 1106 N N . GLY A 1 145 ? 18.684 -12.666 -14.562 1.00 53.12 145 GLY A N 1
ATOM 1107 C CA . GLY A 1 145 ? 19.211 -13.748 -13.719 1.00 53.12 145 GLY A CA 1
ATOM 1108 C C . GLY A 1 145 ? 18.513 -15.105 -13.899 1.00 53.12 145 GLY A C 1
ATOM 1109 O O . GLY A 1 145 ? 19.100 -16.135 -13.578 1.00 53.12 145 GLY A O 1
ATOM 1110 N N . SER A 1 146 ? 17.292 -15.132 -14.448 1.00 50.25 146 SER A N 1
ATOM 1111 C CA . SER A 1 146 ? 16.561 -16.377 -14.734 1.00 50.25 146 SER A CA 1
ATOM 1112 C C . SER A 1 146 ? 17.025 -17.077 -16.024 1.00 50.25 146 SER A C 1
ATOM 1114 O O . SER A 1 146 ? 16.798 -18.273 -16.183 1.00 50.25 146 SER A O 1
ATOM 1116 N N . GLN A 1 147 ? 17.717 -16.372 -16.932 1.00 46.12 147 GLN A N 1
ATOM 1117 C CA . GLN A 1 147 ? 18.212 -16.938 -18.199 1.00 46.12 147 GLN A CA 1
ATOM 1118 C C . GLN A 1 147 ? 19.614 -17.571 -18.113 1.00 46.12 147 GLN A C 1
ATOM 1120 O O . GLN A 1 147 ? 20.073 -18.159 -19.089 1.00 46.12 147 GLN 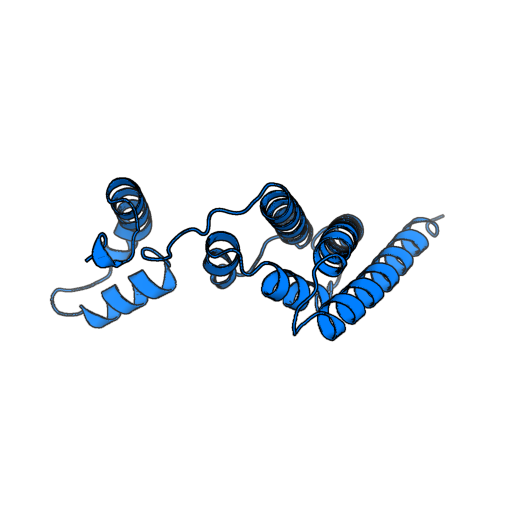A O 1
ATOM 1125 N N . MET A 1 148 ? 20.293 -17.510 -16.963 1.00 38.88 148 MET A N 1
ATOM 1126 C CA . MET A 1 148 ? 21.595 -18.156 -16.744 1.00 38.88 148 MET A CA 1
ATOM 1127 C C . MET A 1 148 ? 21.499 -19.265 -15.692 1.00 38.88 148 MET A C 1
ATOM 1129 O O . MET A 1 148 ? 21.979 -19.128 -14.569 1.00 38.88 148 MET A O 1
ATOM 1133 N N . ARG A 1 149 ? 20.906 -20.401 -16.061 1.00 34.59 149 ARG A N 1
ATOM 1134 C CA . ARG A 1 149 ? 21.214 -21.690 -15.427 1.00 34.59 149 ARG A CA 1
ATOM 1135 C C . ARG A 1 149 ? 21.349 -22.764 -16.516 1.00 34.59 149 ARG A C 1
ATOM 1137 O O . ARG A 1 149 ? 20.320 -23.124 -17.086 1.00 34.59 149 ARG A O 1
ATOM 1144 N N . PRO A 1 150 ? 22.574 -23.209 -16.857 1.00 45.06 150 PRO A N 1
ATOM 1145 C CA . PRO A 1 150 ? 22.778 -24.478 -17.554 1.00 45.06 150 PRO A CA 1
ATOM 1146 C C . PRO A 1 150 ? 22.452 -25.674 -16.649 1.00 45.0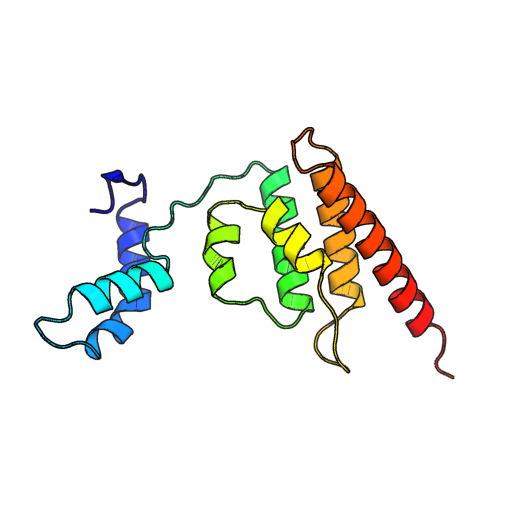6 150 PRO A C 1
ATOM 1148 O O . PRO A 1 150 ? 22.544 -25.525 -15.406 1.00 45.06 150 PRO A O 1
#

Sequence (150 aa):
MCLALGVPRADAEVRIREVRPLFDEFEAGEKDLVAMLLACGHVFVVDRVLDGRGERIRDLLWTAGCARGGFPGGMIPWFRTGELTKIFLLFAQTRFQDGRGSPPEFWAAMVTAGELLATEDGSDQAEVTAGLEHSRTQATSFGTGSQMRP

Secondary structure (DSSP, 8-state):
--GGGT--HHHHHHHHHHHGGGGGG--TT-HHHHHHHHHHTTTTPPPPPPPHHHHHHHHHHHHHHHHHT---GGGHHHHHHT-HHHHHHHHHT----TT-S-HHHHHHHHHHHHHHHTTS--TTHHHHHHHHHHHHHHHHHHHHHTT---

pLDDT: mean 83.01, std 13.28, range [34.59, 98.31]

Foldseek 3Di:
DQVVLVDDPVQLVVLCVVCVVVCVVDDDPPVVVVVVSCVLSVSNQAFDDDDPLLVLLLVLLVQLQVQQVHDDSSCVSCSRNSVSVVSLLVLLPDDDDDDGGHQLSNLVSSLVSLVSVCVDDDPCNVSSVVSNVSSVVSNVVVVVVVPDDD

Radius of gyration: 18.98 Å; chains: 1; bounding box: 44×41×54 Å